Protein AF-A0A180FKN8-F1 (afdb_monomer_lite)

Sequence (79 aa):
MNVKTRTDKADAALIADFGLERSLPAWQPTSSQYKELRDLCRELSSIKKDLTRAGCQLHTMETLVSQERPCDGTQDKAD

pLDDT: mean 83.41, std 17.04, range [44.41, 98.38]

Radius of gyration: 30.82 Å; chains: 1; bounding box: 67×36×82 Å

Foldseek 3Di:
DPDPDPDPVVVVVVVVVCVVVDDDDDDDDDDPVVVVVVVVVVVVVVVVVVVVVVVVVVVVVVVVVVVPDDPPPPDDDDD

Structure (mmCIF, N/CA/C/O backbone):
data_AF-A0A180FKN8-F1
#
_entry.id   AF-A0A180FKN8-F1
#
loop_
_atom_site.group_PDB
_atom_site.id
_atom_site.type_symbol
_atom_site.label_atom_id
_atom_site.label_alt_id
_atom_site.label_comp_id
_atom_site.label_asym_id
_atom_site.label_entity_id
_atom_site.label_seq_id
_atom_site.pdbx_PDB_ins_code
_atom_site.Cartn_x
_atom_site.Cartn_y
_atom_site.Cartn_z
_atom_site.occupancy
_atom_site.B_iso_or_equiv
_atom_site.auth_seq_id
_atom_site.auth_comp_id
_atom_site.auth_asym_id
_atom_site.auth_atom_id
_atom_site.pdbx_PDB_model_num
ATOM 1 N N . MET A 1 1 ? -7.527 -17.497 24.148 1.00 50.28 1 MET A N 1
ATOM 2 C CA . MET A 1 1 ? -8.024 -18.078 22.880 1.00 50.28 1 MET A CA 1
ATOM 3 C C . MET A 1 1 ? -6.835 -18.530 22.043 1.00 50.28 1 MET A C 1
ATOM 5 O O . MET A 1 1 ? -6.003 -17.696 21.724 1.00 50.28 1 MET A O 1
ATOM 9 N N . ASN A 1 2 ? -6.711 -19.826 21.736 1.00 55.47 2 ASN A N 1
ATOM 10 C CA . ASN A 1 2 ? -5.656 -20.369 20.863 1.00 55.47 2 ASN A CA 1
ATOM 11 C C . ASN A 1 2 ? -6.279 -21.306 19.812 1.00 55.47 2 ASN A C 1
ATOM 13 O O . ASN A 1 2 ? -5.946 -22.487 19.731 1.00 55.47 2 ASN A O 1
ATOM 17 N N . VAL A 1 3 ? -7.249 -20.782 19.059 1.00 62.06 3 VAL A N 1
ATOM 18 C CA . VAL A 1 3 ? -7.912 -21.491 17.958 1.00 62.06 3 VAL A CA 1
ATOM 19 C C . VAL A 1 3 ? -7.112 -21.211 16.685 1.00 62.06 3 VAL A C 1
ATOM 21 O O . VAL A 1 3 ? -7.104 -20.093 16.184 1.00 62.06 3 VAL A O 1
ATOM 24 N N . LYS A 1 4 ? -6.381 -22.210 16.179 1.00 66.06 4 LYS A N 1
ATOM 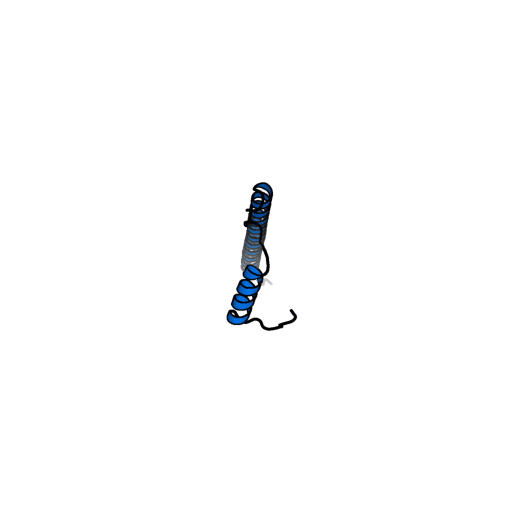25 C CA . LYS A 1 4 ? -5.610 -22.120 14.924 1.00 66.06 4 LYS A CA 1
ATOM 26 C C . LYS A 1 4 ? -6.476 -22.557 13.741 1.00 66.06 4 LYS A C 1
ATOM 28 O O . LYS A 1 4 ? -6.154 -23.526 13.059 1.00 66.06 4 LYS A O 1
ATOM 33 N N . THR A 1 5 ? -7.588 -21.869 13.512 1.00 76.06 5 THR A N 1
ATOM 34 C CA . THR A 1 5 ? -8.524 -22.205 12.432 1.00 76.06 5 THR A CA 1
ATOM 35 C C . THR A 1 5 ? -8.767 -20.956 11.598 1.00 76.06 5 THR A C 1
ATOM 37 O O . THR A 1 5 ? -9.301 -19.984 12.108 1.00 76.06 5 THR A O 1
ATOM 40 N N . ARG A 1 6 ? -8.331 -20.968 10.331 1.00 77.88 6 ARG A N 1
ATOM 41 C CA . ARG A 1 6 ? -8.525 -19.869 9.367 1.00 77.88 6 ARG A CA 1
ATOM 42 C C . ARG A 1 6 ? -9.720 -20.188 8.476 1.00 77.88 6 ARG A C 1
ATOM 44 O O . ARG A 1 6 ? -9.550 -20.651 7.352 1.00 77.88 6 ARG A O 1
ATOM 51 N N . THR A 1 7 ? -10.920 -20.051 9.015 1.00 89.75 7 THR A N 1
ATOM 52 C CA . THR A 1 7 ? -12.153 -20.207 8.233 1.00 89.75 7 THR A CA 1
ATOM 53 C C . THR A 1 7 ? -13.024 -19.000 8.495 1.00 89.75 7 THR A C 1
ATOM 55 O O . THR A 1 7 ? -13.209 -18.669 9.665 1.00 89.75 7 THR A O 1
ATOM 58 N N . ASP A 1 8 ? -13.641 -18.440 7.454 1.00 90.88 8 ASP A N 1
ATOM 59 C CA . ASP A 1 8 ? -14.490 -17.245 7.570 1.00 90.88 8 ASP A CA 1
ATOM 60 C C . ASP A 1 8 ? -15.559 -17.385 8.661 1.00 90.88 8 ASP A C 1
ATOM 62 O O . ASP A 1 8 ? -15.841 -16.442 9.392 1.00 90.88 8 ASP A O 1
ATOM 66 N N . LYS A 1 9 ? -16.121 -18.591 8.833 1.00 90.38 9 LYS A N 1
ATOM 67 C CA . LYS A 1 9 ? -17.098 -18.883 9.893 1.00 90.38 9 LYS A CA 1
ATOM 68 C C . LYS A 1 9 ? -16.512 -18.722 11.301 1.00 90.38 9 LYS A C 1
ATOM 70 O O . LYS A 1 9 ? -17.175 -18.170 12.174 1.00 90.38 9 LYS A O 1
ATOM 75 N N . ALA A 1 10 ? -15.307 -19.241 11.527 1.00 88.44 10 ALA A N 1
ATOM 76 C CA . ALA A 1 10 ? -14.625 -19.126 12.815 1.00 88.44 10 ALA A CA 1
ATOM 77 C C . ALA A 1 10 ? -14.200 -17.676 13.082 1.00 88.44 10 ALA A C 1
ATOM 79 O O . ALA A 1 10 ? -14.371 -17.198 14.200 1.00 88.44 10 ALA A O 1
ATOM 80 N N . ASP A 1 11 ? -13.729 -16.969 12.052 1.00 89.50 11 ASP A N 1
ATOM 81 C CA . ASP A 1 11 ? -13.342 -15.562 12.157 1.00 89.50 11 ASP A CA 1
ATOM 82 C C . ASP A 1 11 ? -14.558 -14.672 12.454 1.00 89.50 11 ASP A C 1
ATOM 84 O O . ASP A 1 11 ? -14.506 -13.837 13.354 1.00 89.50 11 ASP A O 1
ATOM 88 N N . ALA A 1 12 ? -15.689 -14.898 11.777 1.00 92.19 12 ALA A N 1
ATOM 89 C CA . ALA A 1 12 ? -16.933 -14.170 12.024 1.00 92.19 12 ALA A CA 1
ATOM 90 C C . ALA A 1 12 ? -17.464 -14.386 13.449 1.00 92.19 12 ALA A C 1
ATOM 92 O O . ALA A 1 12 ? -17.857 -13.421 14.105 1.00 92.19 12 ALA A O 1
ATOM 93 N N . ALA A 1 13 ? -17.445 -15.631 13.940 1.00 91.62 13 ALA A N 1
ATOM 94 C CA . ALA A 1 13 ? -17.835 -15.941 15.314 1.00 91.62 13 ALA A CA 1
ATOM 95 C C . ALA A 1 13 ? -16.919 -15.236 16.326 1.00 91.62 13 ALA A C 1
ATOM 97 O O . ALA A 1 13 ? -17.400 -14.584 17.246 1.00 91.62 13 ALA A O 1
ATOM 98 N N . LEU A 1 14 ? -15.603 -15.279 16.103 1.00 90.31 14 LEU A N 1
ATOM 99 C CA . LEU A 1 14 ? -14.628 -14.643 16.985 1.00 90.31 14 LEU A CA 1
ATOM 100 C C . LEU A 1 14 ? -14.762 -13.112 17.002 1.00 90.31 14 LEU A C 1
ATOM 102 O O . LEU A 1 14 ? -14.640 -12.502 18.062 1.00 90.31 14 LEU A O 1
ATOM 106 N N . ILE A 1 15 ? -15.037 -12.481 15.855 1.00 90.12 15 ILE A N 1
ATOM 107 C CA . ILE A 1 15 ? -15.300 -11.036 15.769 1.00 90.12 15 ILE A CA 1
ATOM 108 C C . ILE A 1 15 ? -16.583 -10.670 16.525 1.00 90.12 15 ILE A C 1
ATOM 110 O O . ILE A 1 15 ? -16.601 -9.660 17.231 1.00 90.12 15 ILE A O 1
ATOM 114 N N . ALA A 1 16 ? -17.640 -11.477 16.397 1.00 91.00 16 ALA A N 1
ATOM 115 C CA . ALA A 1 16 ? -18.901 -11.256 17.100 1.00 91.00 16 ALA A CA 1
ATOM 116 C C . ALA A 1 16 ? -18.721 -11.360 18.622 1.00 91.00 16 ALA A C 1
ATOM 118 O O . ALA A 1 16 ? -19.123 -10.448 19.345 1.00 91.00 16 ALA A O 1
ATOM 119 N N . ASP A 1 17 ? -18.043 -12.411 19.091 1.00 91.62 17 ASP A N 1
ATOM 120 C CA . ASP A 1 17 ? -17.731 -12.606 20.509 1.00 91.62 17 ASP A CA 1
ATOM 121 C C . ASP A 1 17 ? -16.872 -11.450 21.043 1.00 91.62 17 ASP A C 1
ATOM 123 O O . ASP A 1 17 ? -17.166 -10.869 22.087 1.00 91.62 17 ASP A O 1
ATOM 127 N N . PHE A 1 18 ? -15.851 -11.033 20.289 1.00 89.62 18 PHE A N 1
ATOM 128 C CA . PHE A 1 18 ? -14.995 -9.905 20.656 1.00 89.62 18 PHE A CA 1
ATOM 129 C C . PHE A 1 18 ? -15.768 -8.584 20.765 1.00 89.62 18 PHE A C 1
ATOM 131 O O . PHE A 1 18 ? -15.539 -7.817 21.703 1.00 89.62 18 PHE A O 1
ATOM 138 N N . GLY A 1 19 ? -16.684 -8.324 19.829 1.00 88.81 19 GLY A N 1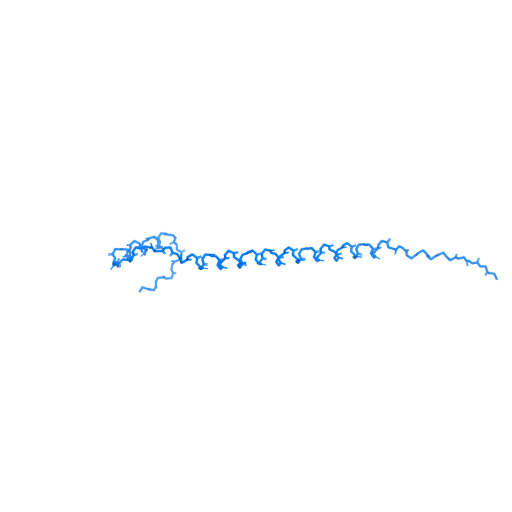
ATOM 139 C CA . GLY A 1 19 ? -17.538 -7.137 19.838 1.00 88.81 19 GLY A CA 1
ATOM 140 C C . GLY A 1 19 ? -18.564 -7.130 20.973 1.00 88.81 19 GLY A C 1
ATOM 141 O O . GLY A 1 19 ? -18.937 -6.057 21.441 1.00 88.81 19 GLY A O 1
ATOM 142 N N . LEU A 1 20 ? -18.995 -8.306 21.441 1.00 88.44 20 LEU A N 1
ATOM 143 C CA . LEU A 1 20 ? -19.910 -8.444 22.574 1.00 88.44 20 LEU A CA 1
ATOM 144 C C . LEU A 1 20 ? -19.181 -8.298 23.920 1.00 88.44 20 LEU A C 1
ATOM 146 O O . LEU A 1 20 ? -19.704 -7.698 24.857 1.00 88.44 20 LEU A O 1
ATOM 150 N N . GLU A 1 21 ? -17.964 -8.838 24.020 1.00 91.31 21 GLU A N 1
ATOM 151 C CA . GLU A 1 21 ? -17.175 -8.848 25.254 1.00 91.31 21 GLU A CA 1
ATOM 152 C C . GLU A 1 21 ? -16.464 -7.522 25.568 1.00 91.31 21 GLU A C 1
ATOM 154 O O . GLU A 1 21 ? -16.039 -7.301 26.710 1.00 91.31 21 GLU A O 1
ATOM 159 N N . ARG A 1 22 ? -16.228 -6.671 24.564 1.00 87.88 22 ARG A N 1
ATOM 160 C CA . ARG A 1 22 ? -15.387 -5.473 24.693 1.00 87.88 22 ARG A CA 1
ATOM 161 C C . ARG A 1 22 ? -16.160 -4.22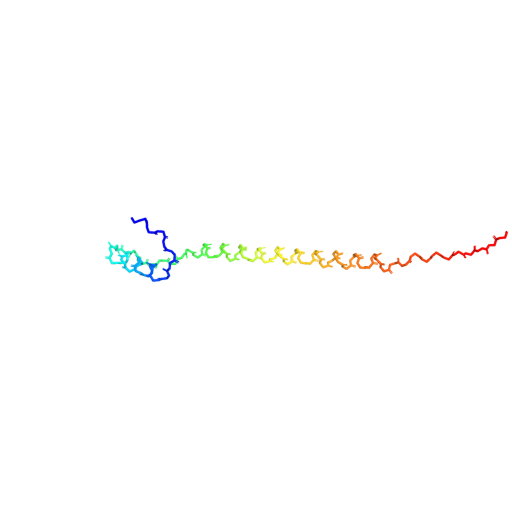4 24.284 1.00 87.88 22 ARG A C 1
ATOM 163 O O . ARG A 1 22 ? -16.720 -4.158 23.198 1.00 87.88 22 ARG A O 1
ATOM 170 N N . SER A 1 23 ? -16.094 -3.178 25.109 1.00 85.00 23 SER A N 1
ATOM 171 C CA . SER A 1 23 ? -16.511 -1.834 24.693 1.00 85.00 23 SER A CA 1
ATOM 172 C C . SER A 1 23 ? -15.444 -1.246 23.772 1.00 85.00 23 SER A C 1
ATOM 174 O O . SER A 1 23 ? -14.439 -0.708 24.240 1.00 85.00 23 SER A O 1
ATOM 176 N N . LEU A 1 24 ? -15.640 -1.380 22.463 1.00 85.88 24 LEU A N 1
ATOM 177 C CA . LEU A 1 24 ? -14.702 -0.861 21.474 1.00 85.88 24 LEU A CA 1
ATOM 178 C C . LEU A 1 24 ? -14.883 0.651 21.301 1.00 85.88 24 LEU A C 1
ATOM 180 O O . LEU A 1 24 ? -16.017 1.126 21.207 1.00 85.88 24 LEU A O 1
ATOM 184 N N . PRO A 1 25 ? -13.789 1.428 21.236 1.00 88.62 25 PRO A N 1
ATOM 185 C CA . PRO A 1 25 ? -13.889 2.828 20.864 1.00 88.62 25 PRO A CA 1
ATOM 186 C C . PRO A 1 25 ? -14.422 2.939 19.433 1.00 88.62 25 PRO A C 1
ATOM 188 O O . PRO A 1 25 ? -14.136 2.094 18.581 1.00 88.62 25 PRO A O 1
ATOM 191 N N . ALA A 1 26 ? -15.168 4.010 19.159 1.00 89.31 26 ALA A N 1
ATOM 192 C CA . ALA A 1 26 ? -15.584 4.318 17.799 1.00 89.31 26 ALA A CA 1
ATOM 193 C C . ALA A 1 26 ? -14.347 4.413 16.901 1.00 89.31 26 ALA A C 1
ATOM 195 O O . ALA A 1 26 ? -13.388 5.118 17.234 1.00 89.31 26 ALA A O 1
ATOM 196 N N . TRP A 1 27 ? -14.380 3.710 15.768 1.00 90.38 27 TRP A N 1
ATOM 197 C CA . TRP A 1 27 ? -13.297 3.752 14.796 1.00 90.38 27 TRP A CA 1
ATOM 198 C C . TRP A 1 27 ? -13.000 5.204 14.411 1.00 90.38 27 TRP A C 1
ATOM 200 O O . TRP A 1 27 ? -13.906 5.951 14.041 1.00 90.38 27 TRP A O 1
ATOM 210 N N . GLN A 1 28 ? -11.731 5.595 14.517 1.00 87.62 28 GLN A N 1
ATOM 211 C CA . GLN A 1 28 ? -11.267 6.913 14.107 1.00 87.62 28 GLN A CA 1
ATOM 212 C C . GLN A 1 28 ? -10.448 6.783 1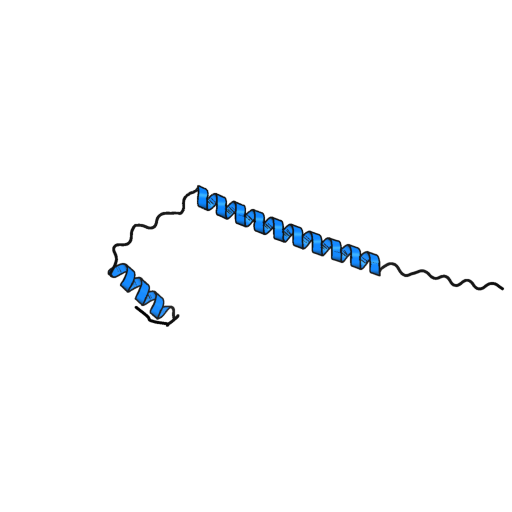2.824 1.00 87.62 28 GLN A C 1
ATOM 214 O O . GLN A 1 28 ? -9.605 5.883 12.724 1.00 87.62 28 GLN A O 1
ATOM 219 N N . PRO A 1 29 ? -10.653 7.677 11.844 1.00 85.50 29 PRO A N 1
ATOM 220 C CA . PRO A 1 29 ? -9.817 7.701 10.660 1.00 85.50 29 PRO A CA 1
ATOM 221 C C . PRO A 1 29 ? -8.364 8.009 11.036 1.00 85.50 29 PRO A C 1
ATOM 223 O O . PRO A 1 29 ? -8.077 8.731 11.991 1.00 85.50 29 PRO A O 1
ATOM 226 N N . THR A 1 30 ? -7.427 7.477 10.249 1.00 86.06 30 THR A N 1
ATOM 227 C CA . THR A 1 30 ? -6.011 7.846 10.375 1.00 86.06 30 THR A CA 1
ATOM 228 C C . THR A 1 30 ? -5.838 9.344 10.141 1.00 86.06 30 THR A C 1
ATOM 230 O O . THR A 1 30 ? -6.546 9.904 9.300 1.00 86.06 30 THR A O 1
ATOM 233 N N . SER A 1 31 ? -4.866 9.972 10.809 1.00 91.88 31 SER A N 1
ATOM 234 C CA . SER A 1 31 ? -4.573 11.395 10.606 1.00 91.88 31 SER A CA 1
ATOM 235 C C . SER A 1 31 ? -4.364 11.723 9.122 1.00 91.88 31 SER A C 1
ATOM 237 O O . SER A 1 31 ? -3.854 10.900 8.353 1.00 91.88 31 SER A O 1
ATOM 239 N N . SER A 1 32 ? -4.749 12.935 8.713 1.00 90.75 32 SER A N 1
ATOM 240 C CA . SER A 1 32 ? -4.560 13.418 7.337 1.00 90.75 32 SER A CA 1
ATOM 241 C C . SER A 1 32 ? -3.098 13.311 6.899 1.00 90.75 32 SER A C 1
ATOM 243 O O . SER A 1 32 ? -2.816 12.794 5.826 1.00 90.75 32 SER A O 1
ATOM 245 N N . GLN A 1 33 ? -2.178 13.657 7.798 1.00 93.12 33 GLN A N 1
ATOM 246 C CA . GLN A 1 33 ? -0.729 13.551 7.607 1.00 93.12 33 GLN A CA 1
ATOM 247 C C . GLN A 1 33 ? -0.289 12.115 7.281 1.00 93.12 33 GLN A C 1
ATOM 249 O O . GLN A 1 33 ? 0.544 11.889 6.407 1.00 93.12 33 GLN A O 1
ATOM 254 N N . TYR A 1 34 ? -0.866 11.113 7.954 1.00 93.75 34 TYR A N 1
ATOM 255 C CA . TYR A 1 34 ? -0.542 9.712 7.686 1.00 93.75 34 TYR A CA 1
ATOM 256 C C . TYR A 1 34 ? -1.127 9.224 6.357 1.00 93.75 34 TYR A C 1
ATOM 258 O O . TYR A 1 34 ? -0.543 8.370 5.686 1.00 93.75 34 TYR A O 1
ATOM 266 N N . LYS A 1 35 ? -2.293 9.745 5.963 1.00 92.38 35 LYS A N 1
ATOM 267 C CA . LYS A 1 35 ? -2.858 9.484 4.637 1.00 92.38 35 LYS A CA 1
ATOM 268 C C . LYS A 1 35 ? -1.947 10.058 3.549 1.00 92.38 35 LYS A C 1
ATOM 270 O O . LYS A 1 35 ? -1.533 9.302 2.678 1.00 92.38 35 LYS A O 1
ATOM 275 N N . GLU A 1 36 ? -1.572 11.328 3.665 1.00 95.81 36 GLU A N 1
ATOM 276 C CA . GLU A 1 36 ? -0.665 12.003 2.731 1.00 95.81 36 GLU A CA 1
ATOM 277 C C . GLU A 1 36 ? 0.657 11.249 2.592 1.00 95.81 36 GLU A C 1
ATOM 279 O O . GLU A 1 36 ? 1.067 10.924 1.481 1.00 95.81 36 GLU A O 1
ATOM 284 N N . LEU A 1 37 ? 1.284 10.873 3.712 1.00 96.56 37 LEU A N 1
ATOM 285 C CA . LEU A 1 37 ? 2.520 10.093 3.696 1.00 96.56 37 LEU A CA 1
ATOM 286 C C . LEU A 1 37 ? 2.367 8.774 2.922 1.00 96.56 37 LEU A C 1
ATOM 288 O O . LEU A 1 37 ? 3.241 8.410 2.136 1.00 96.56 37 LEU A O 1
ATOM 292 N N . ARG A 1 38 ? 1.257 8.049 3.120 1.00 96.50 38 ARG A N 1
ATOM 293 C CA . ARG A 1 38 ? 0.990 6.806 2.380 1.00 96.50 38 ARG A CA 1
ATOM 294 C C . ARG A 1 38 ? 0.812 7.055 0.888 1.00 96.50 38 ARG A C 1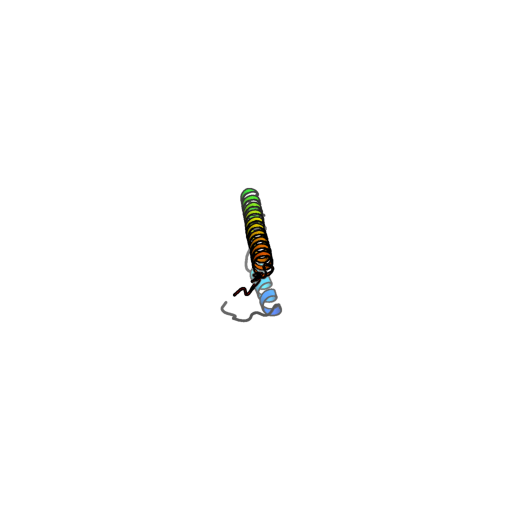
ATOM 296 O O . ARG A 1 38 ? 1.310 6.251 0.100 1.00 96.50 38 ARG A O 1
ATOM 303 N N . ASP A 1 39 ? 0.123 8.124 0.515 1.00 96.56 39 ASP A N 1
ATOM 304 C CA . ASP A 1 39 ? -0.117 8.478 -0.883 1.00 96.56 39 ASP A CA 1
ATOM 305 C C . ASP A 1 39 ? 1.213 8.839 -1.575 1.00 96.56 39 ASP A C 1
ATOM 307 O O . ASP A 1 39 ? 1.560 8.227 -2.586 1.00 96.56 39 ASP A O 1
ATOM 311 N N . LEU A 1 40 ? 2.050 9.665 -0.936 1.00 97.81 40 LEU A N 1
ATOM 312 C CA . LEU A 1 40 ? 3.418 9.981 -1.379 1.00 97.81 40 LEU A CA 1
ATOM 313 C C . LEU A 1 40 ? 4.283 8.722 -1.566 1.00 97.81 40 LEU A C 1
ATOM 315 O O . LEU A 1 40 ? 4.959 8.555 -2.583 1.00 97.81 40 LEU A O 1
ATOM 319 N N . CYS A 1 41 ? 4.256 7.792 -0.607 1.00 98.12 41 CYS A N 1
ATOM 320 C CA . CYS A 1 41 ? 4.997 6.533 -0.718 1.00 98.12 41 CYS A CA 1
ATOM 321 C C . CYS A 1 41 ? 4.514 5.659 -1.890 1.00 98.12 41 CYS A C 1
ATOM 323 O O . CYS A 1 41 ? 5.327 4.975 -2.527 1.00 98.12 41 CYS A O 1
ATOM 325 N N . ARG A 1 42 ? 3.205 5.654 -2.178 1.00 98.12 42 ARG A N 1
ATOM 326 C CA . ARG A 1 42 ? 2.629 4.919 -3.315 1.00 98.12 42 ARG A CA 1
ATOM 327 C C . ARG A 1 42 ? 3.065 5.526 -4.640 1.00 98.12 42 ARG A C 1
ATOM 329 O O . ARG A 1 42 ? 3.495 4.775 -5.515 1.00 98.12 42 ARG A O 1
ATOM 336 N N . GLU A 1 43 ? 3.016 6.848 -4.760 1.00 98.38 43 GLU A N 1
ATOM 337 C CA . GLU A 1 43 ? 3.478 7.571 -5.948 1.00 98.38 43 GLU A CA 1
ATOM 338 C C . GLU A 1 43 ? 4.962 7.318 -6.210 1.00 98.38 43 GLU A C 1
ATOM 340 O O . GLU A 1 43 ? 5.335 6.877 -7.296 1.00 98.38 43 GLU A O 1
ATOM 345 N N . LEU A 1 44 ? 5.803 7.465 -5.184 1.00 98.38 44 LEU A N 1
ATOM 346 C CA . LEU A 1 44 ? 7.234 7.174 -5.270 1.00 98.38 44 LEU A CA 1
ATOM 347 C C . LEU A 1 44 ? 7.494 5.736 -5.736 1.00 98.38 44 LEU A C 1
ATOM 349 O O . LEU A 1 44 ? 8.369 5.487 -6.568 1.00 98.38 44 LEU A O 1
ATOM 353 N N . SER A 1 45 ? 6.725 4.776 -5.221 1.00 98.25 45 SER A N 1
ATOM 354 C CA . SER A 1 45 ? 6.834 3.373 -5.628 1.00 98.25 45 SER A CA 1
ATOM 355 C C . SER A 1 45 ? 6.406 3.154 -7.081 1.00 98.25 45 SER A C 1
ATOM 357 O O . SER A 1 45 ? 7.019 2.340 -7.771 1.00 98.25 45 SER A O 1
ATOM 359 N N . SER A 1 46 ? 5.382 3.868 -7.555 1.00 98.19 46 SER A N 1
ATOM 360 C CA . SER A 1 46 ? 4.962 3.831 -8.960 1.00 98.19 46 SER A CA 1
ATOM 361 C C . SER A 1 46 ? 6.062 4.369 -9.869 1.00 98.19 46 SER A C 1
ATOM 363 O O . SER A 1 46 ? 6.503 3.671 -10.778 1.00 98.19 46 SER A O 1
ATOM 365 N N . ILE A 1 47 ? 6.598 5.547 -9.544 1.00 98.38 47 ILE A N 1
ATOM 366 C CA . ILE A 1 47 ? 7.662 6.198 -10.316 1.00 98.38 47 ILE A CA 1
ATOM 367 C C . ILE A 1 47 ? 8.900 5.297 -10.411 1.00 98.38 47 ILE A C 1
ATOM 369 O O . ILE A 1 47 ? 9.477 5.146 -11.485 1.00 98.38 47 ILE A O 1
ATOM 373 N N . LYS A 1 48 ? 9.293 4.624 -9.321 1.00 98.38 48 LYS A N 1
ATOM 374 C CA . LYS A 1 48 ? 10.415 3.665 -9.346 1.00 98.38 48 LYS A CA 1
ATOM 375 C C . LYS A 1 48 ? 10.181 2.490 -10.299 1.00 98.38 48 LYS A C 1
ATOM 377 O O . LYS A 1 48 ? 11.111 2.058 -10.983 1.00 98.38 48 LYS A O 1
ATOM 382 N N . LYS A 1 49 ? 8.955 1.960 -10.348 1.00 98.31 49 LYS A N 1
ATOM 383 C CA . LYS A 1 49 ? 8.593 0.891 -11.292 1.00 98.31 49 LYS A CA 1
ATOM 384 C 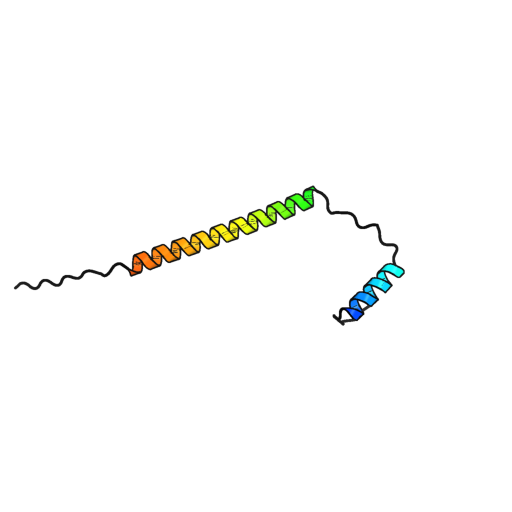C . LYS A 1 49 ? 8.636 1.392 -12.730 1.00 98.31 49 LYS A C 1
ATOM 386 O O . LYS A 1 49 ? 9.112 0.674 -13.605 1.00 98.31 49 LYS A O 1
ATOM 391 N N . ASP A 1 50 ? 8.177 2.615 -12.961 1.00 98.12 50 ASP A N 1
ATOM 392 C CA . ASP A 1 50 ? 8.182 3.238 -14.282 1.00 98.12 50 ASP A CA 1
ATOM 393 C C . ASP A 1 50 ? 9.602 3.491 -14.783 1.00 98.12 50 ASP A C 1
ATOM 395 O O . ASP A 1 50 ? 9.922 3.118 -15.910 1.00 98.12 50 ASP A O 1
ATOM 399 N N . LEU A 1 51 ? 10.479 3.998 -13.913 1.00 98.25 51 LEU A N 1
ATOM 400 C CA . LEU A 1 51 ? 11.906 4.150 -14.192 1.00 98.25 51 LEU A CA 1
ATOM 401 C C . LEU A 1 51 ? 12.549 2.812 -14.572 1.00 98.25 51 LEU A C 1
ATOM 403 O O . LEU A 1 51 ? 13.259 2.722 -15.571 1.00 98.25 51 LEU A O 1
ATOM 407 N N . THR A 1 52 ? 12.268 1.761 -13.797 1.00 98.00 52 THR A N 1
ATOM 408 C CA . THR A 1 52 ? 12.802 0.418 -14.064 1.00 98.00 52 THR A CA 1
ATOM 409 C C . THR A 1 52 ? 12.328 -0.094 -15.424 1.00 98.00 52 THR A C 1
ATOM 411 O O . THR A 1 52 ? 13.132 -0.570 -16.220 1.00 98.00 52 THR A O 1
ATOM 414 N N . ARG A 1 53 ? 11.032 0.051 -15.727 1.00 97.88 53 ARG A N 1
ATOM 415 C CA . ARG A 1 53 ? 10.455 -0.367 -17.010 1.00 97.88 53 ARG A CA 1
ATOM 416 C C . ARG A 1 53 ? 11.084 0.379 -18.185 1.00 97.88 53 ARG A C 1
ATOM 418 O O . ARG A 1 53 ? 11.437 -0.266 -19.167 1.00 97.88 53 ARG A O 1
ATOM 425 N N . ALA A 1 54 ? 11.245 1.696 -18.077 1.00 97.31 54 ALA A N 1
ATOM 426 C CA . ALA A 1 54 ? 11.896 2.501 -19.107 1.00 97.31 54 ALA A CA 1
ATOM 427 C C . ALA A 1 54 ? 13.355 2.064 -19.325 1.00 97.31 54 ALA A C 1
ATOM 429 O O . ALA A 1 54 ? 13.778 1.884 -20.464 1.00 97.31 54 ALA A O 1
ATOM 430 N N . GLY A 1 55 ? 14.100 1.802 -18.245 1.00 97.00 55 GLY A N 1
ATOM 431 C CA . GLY A 1 55 ? 15.464 1.272 -18.328 1.00 97.00 55 GLY A CA 1
ATOM 432 C C . GLY A 1 55 ? 15.535 -0.086 -19.034 1.00 97.00 55 GLY A C 1
ATOM 433 O O . GLY A 1 55 ? 16.359 -0.276 -19.926 1.00 97.00 55 GLY A O 1
ATOM 434 N N . CYS A 1 56 ? 14.631 -1.015 -18.706 1.00 95.56 56 CYS A N 1
ATOM 435 C CA . CYS A 1 56 ? 14.545 -2.309 -19.392 1.00 95.56 56 CYS A CA 1
ATOM 436 C C . CYS A 1 56 ? 14.208 -2.163 -20.885 1.00 95.56 56 CYS A C 1
ATOM 438 O O . CYS A 1 56 ? 14.756 -2.893 -21.712 1.00 95.56 56 CYS A O 1
ATOM 440 N N . GLN A 1 57 ? 13.320 -1.228 -21.240 1.00 96.44 57 GLN A N 1
ATOM 441 C CA . GLN A 1 57 ? 12.972 -0.945 -22.634 1.00 96.44 57 GLN A CA 1
ATOM 442 C C . GLN A 1 57 ? 14.183 -0.421 -23.408 1.00 96.44 57 GLN A C 1
ATOM 444 O O . GLN A 1 57 ? 14.500 -0.980 -24.453 1.00 96.44 57 GLN A O 1
ATOM 449 N N . LEU A 1 58 ? 14.896 0.575 -22.869 1.00 95.81 58 LEU A N 1
ATOM 450 C CA . LEU A 1 58 ? 16.117 1.109 -23.483 1.00 95.81 58 LEU A CA 1
ATOM 451 C C . LEU A 1 58 ? 17.159 0.014 -23.708 1.00 95.81 58 LEU A C 1
ATOM 453 O O . LEU A 1 58 ? 17.624 -0.157 -24.830 1.00 95.81 58 LEU A O 1
ATOM 457 N N . HIS A 1 59 ? 17.444 -0.790 -22.682 1.00 93.69 59 HIS A N 1
ATOM 458 C CA . HIS A 1 59 ? 18.394 -1.894 -22.797 1.00 93.69 59 HIS A CA 1
ATOM 459 C C . HIS A 1 59 ? 17.996 -2.905 -23.883 1.00 93.69 59 HIS A C 1
ATOM 461 O O . HIS A 1 59 ? 18.844 -3.387 -24.634 1.00 93.69 59 HIS A O 1
ATOM 467 N N . THR A 1 60 ? 16.699 -3.210 -23.997 1.00 93.81 60 THR A N 1
ATOM 468 C CA . THR A 1 60 ? 16.185 -4.090 -25.054 1.00 93.81 60 THR A CA 1
ATOM 469 C C . THR A 1 60 ? 16.433 -3.472 -26.427 1.00 93.81 60 THR A C 1
ATOM 471 O O . THR A 1 60 ? 16.963 -4.145 -27.304 1.00 93.81 60 THR A O 1
ATOM 474 N N . MET A 1 61 ? 16.112 -2.188 -26.614 1.00 92.88 61 MET A N 1
ATOM 475 C CA . MET A 1 61 ? 16.327 -1.507 -27.894 1.00 92.88 61 MET A CA 1
ATOM 476 C C . MET A 1 61 ? 17.812 -1.443 -28.271 1.00 92.88 61 MET A C 1
ATOM 478 O O . MET A 1 61 ? 18.160 -1.770 -29.399 1.00 92.88 61 MET A O 1
ATOM 482 N N . GLU A 1 62 ? 18.696 -1.094 -27.335 1.00 90.31 62 GLU A N 1
ATOM 483 C CA . GLU A 1 62 ? 20.150 -1.057 -27.555 1.00 90.31 62 GLU A CA 1
ATOM 484 C C . GLU A 1 62 ? 20.716 -2.430 -27.930 1.00 90.31 62 GLU A C 1
ATOM 486 O O . GLU A 1 62 ? 21.558 -2.542 -28.827 1.00 90.31 62 GLU A O 1
ATOM 491 N N . THR A 1 63 ? 20.240 -3.481 -27.261 1.00 88.12 63 THR A N 1
ATOM 492 C CA . THR A 1 63 ? 20.663 -4.856 -27.533 1.00 88.12 63 THR A CA 1
ATOM 493 C C . THR A 1 63 ? 20.202 -5.307 -28.917 1.00 88.12 63 THR A C 1
ATOM 495 O O . THR A 1 63 ? 21.003 -5.868 -29.663 1.00 88.12 63 THR A O 1
ATOM 498 N N . LEU A 1 64 ? 18.953 -5.015 -29.296 1.00 84.75 64 LEU A N 1
ATOM 499 C CA . LEU A 1 64 ? 18.421 -5.331 -30.626 1.00 84.75 64 LEU A CA 1
ATOM 500 C C . LEU A 1 64 ? 19.181 -4.578 -31.730 1.00 84.75 64 LEU A C 1
ATOM 502 O O . LEU A 1 64 ? 19.644 -5.199 -32.681 1.00 84.75 64 LEU A O 1
ATOM 506 N N . VAL A 1 65 ? 19.420 -3.273 -31.560 1.00 78.94 65 VAL A N 1
ATOM 507 C CA . VAL A 1 65 ? 20.202 -2.459 -32.514 1.00 78.94 65 VAL A CA 1
ATOM 508 C C . VAL A 1 65 ? 21.643 -2.968 -32.644 1.00 78.94 65 VAL A C 1
ATOM 510 O O . VAL A 1 65 ? 22.218 -2.955 -33.731 1.00 78.94 65 VAL A O 1
ATOM 513 N N . SER A 1 66 ? 22.241 -3.444 -31.551 1.00 68.69 66 SER A N 1
ATOM 514 C CA . SER A 1 66 ? 23.600 -3.997 -31.573 1.00 68.69 66 SER A CA 1
ATOM 515 C C . SER A 1 66 ? 23.680 -5.369 -32.254 1.00 68.69 66 SER A C 1
ATOM 517 O O . SER A 1 66 ? 24.723 -5.688 -32.821 1.00 68.69 66 SER A O 1
ATOM 519 N N . GLN A 1 67 ? 22.603 -6.163 -32.222 1.00 60.25 67 GLN A N 1
ATOM 520 C CA . GLN A 1 67 ? 22.498 -7.448 -32.928 1.00 60.25 67 GLN A CA 1
ATOM 521 C C . GLN A 1 67 ? 22.213 -7.287 -34.430 1.00 60.25 67 GLN A C 1
ATOM 523 O O . GLN A 1 67 ? 22.595 -8.152 -35.212 1.00 60.25 67 GLN A O 1
ATOM 528 N N . GLU A 1 68 ? 21.610 -6.174 -34.851 1.00 56.88 68 GLU A N 1
ATOM 529 C CA . GLU A 1 68 ? 21.303 -5.876 -36.258 1.00 56.88 68 GLU A CA 1
ATOM 530 C C . GLU A 1 68 ? 22.464 -5.256 -37.050 1.00 56.88 68 GLU A C 1
ATOM 532 O O . GLU A 1 68 ? 22.254 -4.817 -38.176 1.00 56.88 68 GLU A O 1
ATOM 537 N N . ARG A 1 69 ? 23.696 -5.217 -36.524 1.00 50.28 69 ARG A N 1
ATOM 538 C CA . ARG A 1 69 ? 24.877 -4.897 -37.345 1.00 50.28 69 ARG A CA 1
ATOM 539 C C . ARG A 1 69 ? 25.468 -6.193 -37.906 1.00 50.28 69 ARG A C 1
ATOM 541 O O . ARG A 1 69 ? 26.215 -6.849 -37.179 1.00 50.28 69 ARG A O 1
ATOM 548 N N . PRO A 1 70 ? 25.202 -6.579 -39.172 1.00 46.53 70 PRO A N 1
ATOM 549 C CA . PRO A 1 70 ? 26.001 -7.611 -39.802 1.00 46.53 70 PRO A CA 1
ATOM 550 C C . PRO A 1 70 ? 27.389 -7.011 -40.011 1.00 46.53 70 PRO A C 1
ATOM 552 O O . PRO A 1 70 ? 27.536 -5.908 -40.541 1.00 46.53 70 PRO A O 1
ATOM 555 N N . CYS A 1 71 ? 28.419 -7.721 -39.575 1.00 54.00 71 CYS A N 1
ATOM 556 C CA . CYS A 1 71 ? 29.778 -7.445 -40.002 1.00 54.00 71 CYS A CA 1
ATOM 557 C C . CYS A 1 71 ? 29.817 -7.664 -41.524 1.00 54.00 71 CYS A C 1
ATOM 559 O O . CYS A 1 71 ? 29.857 -8.811 -41.964 1.00 54.00 71 CYS A O 1
ATOM 561 N N . ASP A 1 72 ? 29.752 -6.594 -42.319 1.00 48.59 72 ASP A N 1
ATOM 562 C CA . ASP A 1 72 ? 29.966 -6.660 -43.767 1.00 48.59 72 ASP A CA 1
ATOM 563 C C . ASP A 1 72 ? 31.460 -6.903 -44.016 1.00 48.59 72 ASP A C 1
ATOM 565 O O . ASP A 1 72 ? 32.279 -5.988 -44.103 1.00 48.59 72 ASP A O 1
ATOM 569 N N . GLY A 1 73 ? 31.837 -8.178 -43.961 1.00 52.44 73 GLY A N 1
ATOM 570 C CA . GLY A 1 73 ? 33.162 -8.663 -44.302 1.00 52.44 73 GLY A CA 1
ATOM 571 C C . GLY A 1 73 ? 33.237 -8.935 -45.795 1.00 52.44 73 GLY A C 1
ATOM 572 O O . GLY A 1 73 ? 33.181 -10.093 -46.205 1.00 52.44 73 GLY A O 1
ATOM 573 N N . THR A 1 74 ? 33.382 -7.886 -46.602 1.00 45.97 74 THR A N 1
ATOM 574 C CA . THR A 1 74 ? 33.748 -8.021 -48.016 1.00 45.97 74 THR A CA 1
ATOM 575 C C . THR A 1 74 ? 35.178 -8.551 -48.097 1.00 45.97 74 THR A C 1
ATOM 577 O O . THR A 1 74 ? 36.150 -7.825 -47.890 1.00 45.97 74 THR A O 1
ATOM 580 N N . GLN A 1 75 ? 35.313 -9.855 -48.341 1.00 54.03 75 GLN A N 1
ATOM 581 C CA . GLN A 1 75 ? 36.568 -10.469 -48.759 1.00 54.03 75 GLN A CA 1
ATOM 582 C C . GLN A 1 75 ? 36.774 -10.178 -50.247 1.00 54.03 75 GLN A C 1
ATOM 584 O O . GLN A 1 75 ? 36.285 -10.932 -51.084 1.00 54.03 75 GLN A O 1
ATOM 589 N N . ASP A 1 76 ? 37.528 -9.131 -50.579 1.00 44.41 76 ASP A N 1
ATOM 590 C CA . ASP A 1 76 ? 38.099 -9.002 -51.919 1.00 44.41 76 ASP A CA 1
ATOM 591 C C . ASP A 1 76 ? 39.513 -9.589 -51.940 1.00 44.41 76 ASP A C 1
ATOM 593 O O . ASP A 1 76 ? 40.456 -9.089 -51.324 1.00 44.41 76 ASP A O 1
ATOM 597 N N . LYS A 1 77 ? 39.610 -10.722 -52.641 1.00 56.72 77 LYS A N 1
ATOM 598 C CA . LYS A 1 77 ? 40.841 -11.323 -53.154 1.00 56.72 77 LYS A CA 1
ATOM 599 C C . LYS A 1 77 ? 41.442 -10.415 -54.237 1.00 56.72 77 LYS A C 1
ATOM 601 O O . LYS A 1 77 ? 40.746 -10.101 -55.194 1.00 56.72 77 LYS A O 1
ATOM 606 N N . ALA A 1 78 ? 42.738 -10.143 -54.154 1.00 46.84 78 ALA A N 1
ATOM 607 C CA . ALA A 1 78 ? 43.634 -9.882 -55.290 1.00 46.84 78 ALA A CA 1
ATOM 608 C C . ALA A 1 78 ? 45.062 -10.141 -54.770 1.00 46.84 78 ALA A C 1
ATOM 610 O O . ALA A 1 78 ? 45.434 -9.577 -53.742 1.00 46.84 78 ALA A O 1
ATOM 611 N N . ASP A 1 79 ? 45.668 -11.268 -55.150 1.00 49.47 79 ASP A N 1
ATOM 612 C CA . ASP A 1 79 ? 46.662 -11.419 -56.239 1.00 49.47 79 ASP A CA 1
ATOM 613 C C . ASP A 1 79 ? 48.061 -10.913 -55.848 1.00 49.47 79 ASP A C 1
ATOM 615 O O . ASP A 1 79 ? 48.239 -9.692 -55.644 1.00 49.47 79 ASP A O 1
#

Secondary structure (DSSP, 8-state):
-------HHHHHHHHHHHHHHS-PPPP-PPPHHHHHHHHHHHHHHHHHHHHHHHHHHHHHHHHHHHHT-----------